Protein AF-A0AAP9T2P2-F1 (afdb_monomer_lite)

pLDDT: mean 81.18, std 17.59, range [43.62, 97.56]

Structure (mmCIF, N/CA/C/O backbone):
data_AF-A0AAP9T2P2-F1
#
_entry.id   AF-A0AAP9T2P2-F1
#
loop_
_atom_site.group_PDB
_atom_site.id
_atom_site.type_symbol
_atom_site.label_atom_id
_atom_site.label_alt_id
_atom_site.label_comp_id
_atom_site.label_asym_id
_atom_site.label_entity_id
_atom_site.label_seq_id
_atom_site.pdbx_PDB_ins_code
_atom_site.Cartn_x
_atom_site.Cartn_y
_atom_site.Cartn_z
_atom_site.occupancy
_atom_site.B_iso_or_equiv
_atom_site.auth_seq_id
_atom_site.auth_comp_id
_atom_site.auth_asym_id
_atom_site.auth_atom_id
_atom_site.pdbx_PDB_model_num
ATOM 1 N N . MET A 1 1 ? 31.074 21.096 -22.826 1.00 45.97 1 MET A N 1
ATOM 2 C CA . MET A 1 1 ? 30.235 21.776 -21.821 1.00 45.97 1 MET A CA 1
ATOM 3 C C . MET A 1 1 ? 29.038 20.879 -21.599 1.00 45.97 1 MET A C 1
ATOM 5 O O . MET A 1 1 ? 28.296 20.674 -22.546 1.00 45.97 1 MET A O 1
ATOM 9 N N . SER A 1 2 ? 28.940 20.243 -20.435 1.00 47.53 2 SER A N 1
ATOM 10 C CA . SER A 1 2 ? 27.837 19.329 -20.128 1.00 47.53 2 SER A CA 1
ATOM 11 C C . SER A 1 2 ? 26.806 20.105 -19.319 1.00 47.53 2 SER A C 1
ATOM 13 O O . SER A 1 2 ? 27.069 20.450 -18.169 1.00 47.53 2 SER A O 1
ATOM 15 N N . GLU A 1 3 ? 25.677 20.446 -19.939 1.00 54.12 3 GLU A N 1
ATOM 16 C CA . GLU A 1 3 ? 24.521 20.995 -19.234 1.00 54.12 3 GLU A CA 1
ATOM 17 C C . GLU A 1 3 ? 23.968 19.923 -18.294 1.00 54.12 3 GLU A C 1
ATOM 19 O O . GLU A 1 3 ? 23.451 18.892 -18.722 1.00 54.12 3 GLU A O 1
ATOM 24 N N . SER A 1 4 ? 24.111 20.160 -16.993 1.00 61.09 4 SER A N 1
ATOM 25 C CA . SER A 1 4 ? 23.422 19.394 -15.964 1.00 61.09 4 SER A CA 1
ATOM 26 C C . SER A 1 4 ? 21.972 19.870 -15.960 1.00 61.09 4 SER A C 1
ATOM 28 O O . SER A 1 4 ? 21.654 20.887 -15.348 1.00 61.09 4 SER A O 1
ATOM 30 N N . ALA A 1 5 ? 21.103 19.197 -16.714 1.00 65.44 5 ALA A N 1
ATOM 31 C CA . ALA A 1 5 ? 19.680 19.505 -16.709 1.00 65.44 5 ALA A CA 1
ATOM 32 C C . ALA A 1 5 ? 19.111 19.228 -15.309 1.00 65.44 5 ALA A C 1
ATOM 34 O O . ALA A 1 5 ? 19.154 18.098 -14.820 1.00 65.44 5 ALA A O 1
ATOM 35 N N . THR A 1 6 ? 18.589 20.262 -14.651 1.00 65.31 6 THR A N 1
ATOM 36 C CA . THR A 1 6 ? 17.841 20.110 -13.401 1.00 65.31 6 THR A CA 1
ATOM 37 C C . THR A 1 6 ? 16.541 19.374 -13.707 1.00 65.31 6 THR A C 1
ATOM 39 O O . THR A 1 6 ? 15.608 19.955 -14.259 1.00 65.31 6 THR A O 1
ATOM 42 N N . VAL A 1 7 ? 16.475 18.088 -13.367 1.00 73.75 7 VAL A N 1
ATOM 43 C CA . VAL A 1 7 ? 15.230 17.319 -13.445 1.00 73.75 7 VAL A CA 1
ATOM 44 C C . VAL A 1 7 ? 14.360 17.734 -12.264 1.00 73.75 7 VAL A C 1
ATOM 46 O O . VAL A 1 7 ? 14.653 17.402 -11.117 1.00 73.75 7 VAL A O 1
ATOM 49 N N . LEU A 1 8 ? 13.307 18.501 -12.540 1.00 76.94 8 LEU A N 1
ATOM 50 C CA . LEU A 1 8 ? 12.281 18.793 -11.546 1.00 76.94 8 LEU A CA 1
ATOM 51 C C . LEU A 1 8 ? 11.443 17.523 -11.318 1.00 76.94 8 LEU A C 1
ATOM 53 O O . LEU A 1 8 ? 11.029 16.899 -12.299 1.00 76.94 8 LEU A O 1
ATOM 57 N N . PRO A 1 9 ? 11.189 17.116 -10.062 1.00 67.38 9 PRO A N 1
ATOM 58 C CA . PRO A 1 9 ? 10.346 15.963 -9.785 1.00 67.38 9 PRO A CA 1
ATOM 59 C C . PRO A 1 9 ? 8.918 16.241 -10.264 1.00 67.38 9 PRO A C 1
ATOM 61 O O . PRO A 1 9 ? 8.307 17.241 -9.886 1.00 67.38 9 PRO A O 1
ATOM 64 N N . VAL A 1 10 ? 8.389 15.352 -11.103 1.00 77.44 10 VAL A N 1
ATOM 65 C CA . VAL A 1 10 ? 6.998 15.400 -11.564 1.00 77.44 10 VAL A CA 1
ATOM 66 C C . VAL A 1 10 ? 6.171 14.496 -10.656 1.00 77.44 10 VAL A C 1
ATOM 68 O O . VAL A 1 10 ? 6.463 13.308 -10.536 1.00 77.44 10 VAL A O 1
ATOM 71 N N . VAL A 1 11 ? 5.147 15.058 -10.012 1.00 77.19 11 VAL A N 1
ATOM 72 C CA . VAL A 1 11 ? 4.162 14.280 -9.249 1.00 77.19 11 VAL A CA 1
ATOM 73 C C . VAL A 1 11 ? 3.128 13.740 -10.231 1.00 77.19 11 VAL A C 1
ATOM 75 O O . VAL A 1 11 ? 2.518 14.511 -10.970 1.00 77.19 11 VAL A O 1
ATOM 78 N N . VAL A 1 12 ? 2.948 12.421 -10.249 1.00 76.69 12 VAL A N 1
ATOM 79 C CA . VAL A 1 12 ? 1.981 11.733 -11.110 1.00 76.69 12 VAL A CA 1
ATOM 80 C C . VAL A 1 12 ? 1.056 10.866 -10.268 1.00 76.69 12 VAL A C 1
ATOM 82 O O . VAL A 1 12 ? 1.494 10.220 -9.317 1.00 76.69 12 VAL A O 1
ATOM 85 N N . GLU A 1 13 ? -0.226 10.845 -10.622 1.00 82.81 13 GLU A N 1
ATOM 86 C CA . GLU A 1 13 ? -1.186 9.911 -10.040 1.00 82.81 13 GLU A CA 1
ATOM 87 C C . GLU A 1 13 ? -1.026 8.550 -10.717 1.00 82.81 13 GLU A C 1
ATOM 89 O O . GLU A 1 13 ? -1.157 8.430 -11.937 1.00 82.81 13 GLU A O 1
ATOM 94 N N . LEU A 1 14 ? -0.716 7.523 -9.927 1.00 83.19 14 LEU A N 1
ATOM 95 C CA . LEU A 1 14 ? -0.540 6.161 -10.420 1.00 83.19 14 LEU A CA 1
ATOM 96 C C . LEU A 1 14 ? -1.693 5.282 -9.930 1.00 83.19 14 LEU A C 1
ATOM 98 O O . LEU A 1 14 ? -2.022 5.322 -8.740 1.00 83.19 14 LEU A O 1
ATOM 102 N N . PRO A 1 15 ? -2.300 4.463 -10.810 1.00 89.94 15 PRO A N 1
ATOM 103 C CA . PRO A 1 15 ? -3.270 3.476 -10.370 1.00 89.94 15 PRO A CA 1
ATOM 104 C C . PRO A 1 15 ? -2.563 2.451 -9.486 1.00 89.94 15 PRO A C 1
ATOM 106 O O . PRO A 1 15 ? -1.506 1.941 -9.850 1.00 89.94 15 PRO A O 1
ATOM 109 N N . PHE A 1 16 ? -3.156 2.120 -8.345 1.00 93.44 16 PHE A N 1
ATOM 110 C CA . PHE A 1 16 ? -2.598 1.140 -7.423 1.00 93.44 16 PHE A CA 1
ATOM 111 C C . PHE A 1 16 ? -3.619 0.062 -7.072 1.00 93.44 16 PHE A C 1
ATOM 113 O O . PHE A 1 16 ? -4.831 0.243 -7.173 1.00 93.44 16 PHE A O 1
ATOM 120 N N . THR A 1 17 ? -3.101 -1.077 -6.633 1.00 95.50 17 THR A N 1
ATOM 121 C CA . THR A 1 17 ? -3.876 -2.181 -6.071 1.00 95.50 17 THR A CA 1
ATOM 122 C C . THR A 1 17 ? -3.495 -2.374 -4.614 1.00 95.50 17 THR A C 1
ATOM 124 O O . THR A 1 17 ? -2.364 -2.087 -4.215 1.00 95.50 17 THR A O 1
ATOM 127 N N . THR A 1 18 ? -4.443 -2.854 -3.813 1.00 95.38 18 THR A N 1
ATOM 128 C CA . THR A 1 18 ? -4.235 -3.113 -2.390 1.00 95.38 18 THR A CA 1
ATOM 129 C C . THR A 1 18 ? -4.562 -4.557 -2.036 1.00 95.38 18 THR A C 1
ATOM 131 O O . THR A 1 18 ? -5.472 -5.167 -2.597 1.00 95.38 18 THR A O 1
ATOM 134 N N . ASN A 1 19 ? -3.806 -5.119 -1.097 1.00 96.81 19 ASN A N 1
ATOM 135 C CA . ASN A 1 19 ? -4.061 -6.435 -0.524 1.00 96.81 19 ASN A CA 1
ATOM 136 C C . ASN A 1 19 ? -3.794 -6.392 0.982 1.00 96.81 19 ASN A C 1
ATOM 138 O O . ASN A 1 19 ? -2.674 -6.105 1.401 1.00 96.81 19 ASN A O 1
ATOM 142 N N . TYR A 1 20 ? -4.827 -6.653 1.778 1.00 96.44 20 TYR A N 1
ATOM 143 C CA . TYR A 1 20 ? -4.745 -6.661 3.231 1.00 96.44 20 TYR A CA 1
ATOM 144 C C . TYR A 1 20 ? -4.650 -8.091 3.758 1.00 96.44 20 TYR A C 1
ATOM 146 O O . TYR A 1 20 ? -5.527 -8.917 3.501 1.00 96.44 20 TYR A O 1
ATOM 154 N N . ASP A 1 21 ? -3.608 -8.361 4.536 1.00 96.25 21 ASP A N 1
ATOM 155 C CA . ASP A 1 21 ? -3.460 -9.610 5.267 1.00 96.25 21 ASP A CA 1
ATOM 156 C C . ASP A 1 21 ? -4.062 -9.456 6.667 1.00 96.25 21 ASP A C 1
ATOM 158 O O . ASP A 1 21 ? -3.487 -8.812 7.542 1.00 96.25 21 ASP A O 1
ATOM 162 N N . SER A 1 22 ? -5.215 -10.081 6.897 1.00 95.06 22 SER A N 1
ATOM 163 C CA . SER A 1 22 ? -5.907 -10.023 8.186 1.00 95.06 22 SER A CA 1
ATOM 164 C C . SER A 1 22 ? -5.200 -10.777 9.313 1.00 95.06 22 SER A C 1
ATOM 166 O O . SER A 1 22 ? -5.492 -10.521 10.477 1.00 95.06 22 SER A O 1
ATOM 168 N N . ALA A 1 23 ? -4.312 -11.728 9.002 1.00 96.56 23 ALA A N 1
ATOM 169 C CA . ALA A 1 23 ? -3.594 -12.485 10.025 1.00 96.56 23 ALA A CA 1
ATOM 170 C C . ALA A 1 23 ? -2.453 -11.662 10.634 1.00 96.56 23 ALA A C 1
ATOM 172 O O . ALA A 1 23 ? -2.189 -11.760 11.831 1.00 96.56 23 ALA A O 1
ATOM 173 N N . THR A 1 24 ? -1.787 -10.847 9.815 1.00 95.00 24 THR A N 1
ATOM 174 C CA . THR A 1 24 ? -0.653 -10.014 10.243 1.00 95.00 24 THR A CA 1
ATOM 175 C C . THR A 1 24 ? -1.026 -8.543 10.429 1.00 95.00 24 THR A C 1
ATOM 177 O O . THR A 1 24 ? -0.315 -7.808 11.110 1.00 95.00 24 THR A O 1
ATOM 180 N N . GLY A 1 25 ? -2.137 -8.102 9.839 1.00 95.25 25 GLY A N 1
ATOM 181 C CA . GLY A 1 25 ? -2.588 -6.714 9.822 1.00 95.25 25 GLY A CA 1
ATOM 182 C C . GLY A 1 25 ? -1.854 -5.823 8.816 1.00 95.25 25 GLY A C 1
ATOM 183 O O . GLY A 1 25 ? -2.005 -4.604 8.872 1.00 95.25 25 GLY A O 1
ATOM 184 N N . TRP A 1 26 ? -1.052 -6.397 7.918 1.00 97.00 26 TRP A N 1
ATOM 185 C CA . TRP A 1 26 ? -0.275 -5.641 6.936 1.00 97.00 26 TRP A CA 1
ATOM 186 C C . TRP A 1 26 ? -1.095 -5.327 5.687 1.00 97.00 26 TRP A C 1
ATOM 188 O O . TRP A 1 26 ? -1.822 -6.178 5.171 1.00 97.00 26 TRP A O 1
ATOM 198 N N . LEU A 1 27 ? -0.916 -4.121 5.147 1.00 97.31 27 LEU A N 1
ATOM 199 C CA . LEU A 1 27 ? -1.461 -3.735 3.846 1.00 97.31 27 LEU A CA 1
ATOM 200 C C . LEU A 1 27 ? -0.337 -3.661 2.816 1.00 97.31 27 LEU A C 1
ATOM 202 O O . LEU A 1 27 ? 0.640 -2.938 2.998 1.00 97.31 27 LEU A O 1
ATOM 206 N N . LYS A 1 28 ? -0.503 -4.367 1.704 1.00 96.38 28 LYS A N 1
ATOM 207 C CA . LYS A 1 28 ? 0.385 -4.285 0.545 1.00 96.38 28 LYS A CA 1
ATOM 208 C C . LYS A 1 28 ? -0.242 -3.379 -0.493 1.00 96.38 28 LYS A C 1
ATOM 210 O O . LYS A 1 28 ? -1.386 -3.603 -0.882 1.00 96.38 28 LYS A O 1
ATOM 215 N N . VAL A 1 29 ? 0.508 -2.390 -0.951 1.00 95.31 29 VAL A N 1
ATOM 216 C CA . VAL A 1 29 ? 0.130 -1.483 -2.033 1.00 95.31 29 VAL A CA 1
ATOM 217 C C . VAL A 1 29 ? 1.075 -1.733 -3.199 1.00 95.31 29 VAL A C 1
ATOM 219 O O . VAL A 1 29 ? 2.289 -1.707 -3.015 1.00 95.31 29 VAL A O 1
ATOM 222 N N . ARG A 1 30 ? 0.536 -1.979 -4.392 1.00 95.56 30 ARG A N 1
ATOM 223 C CA . ARG A 1 30 ? 1.331 -2.167 -5.613 1.00 95.56 30 ARG A CA 1
ATOM 224 C C . ARG A 1 30 ? 0.892 -1.214 -6.697 1.00 95.56 30 ARG A C 1
ATOM 226 O O . ARG A 1 30 ? -0.310 -1.074 -6.919 1.00 95.56 30 ARG A O 1
ATOM 233 N N . ALA A 1 31 ? 1.847 -0.627 -7.397 1.00 93.19 31 ALA A N 1
ATOM 234 C CA . ALA A 1 31 ? 1.569 0.230 -8.539 1.00 93.19 31 ALA A CA 1
ATOM 235 C C . ALA A 1 31 ? 2.704 0.169 -9.570 1.00 93.19 31 ALA A C 1
ATOM 237 O O . ALA A 1 31 ? 3.845 -0.138 -9.208 1.00 93.19 31 ALA A O 1
ATOM 238 N N . PRO A 1 32 ? 2.405 0.461 -10.847 1.00 92.00 32 PRO A N 1
ATOM 239 C CA . PRO A 1 32 ? 3.401 0.468 -11.904 1.00 92.00 32 PRO A CA 1
ATOM 240 C C . PRO A 1 32 ? 4.423 1.573 -11.657 1.00 92.00 32 PRO A C 1
ATOM 242 O O . PRO A 1 32 ? 4.069 2.720 -11.398 1.00 92.00 32 PRO A O 1
ATOM 245 N N . MET A 1 33 ? 5.700 1.226 -11.761 1.00 89.06 33 MET A N 1
ATOM 246 C CA . MET A 1 33 ? 6.818 2.161 -11.661 1.00 89.06 33 MET A CA 1
ATOM 247 C C . MET A 1 33 ? 7.401 2.465 -13.040 1.00 89.06 33 MET A C 1
ATOM 249 O O . MET A 1 33 ? 7.663 3.619 -13.370 1.00 89.06 33 MET A O 1
ATOM 253 N N . ALA A 1 34 ? 7.629 1.425 -13.839 1.00 88.69 34 ALA A N 1
ATOM 254 C CA . ALA A 1 34 ? 8.260 1.542 -15.144 1.00 88.69 34 ALA A CA 1
ATOM 255 C C . ALA A 1 34 ? 7.844 0.390 -16.061 1.00 88.69 34 ALA A C 1
ATOM 257 O O . ALA A 1 34 ? 7.274 -0.610 -15.624 1.00 88.69 34 ALA A O 1
ATOM 258 N N . SER A 1 35 ? 8.182 0.511 -17.341 1.00 89.25 35 SER A N 1
ATOM 259 C CA . SER A 1 35 ? 8.202 -0.625 -18.250 1.00 89.25 35 SER A CA 1
ATOM 260 C C . SER A 1 35 ? 9.551 -0.693 -18.950 1.00 89.25 35 SER A C 1
ATOM 262 O O . SER A 1 35 ? 10.049 0.323 -19.436 1.00 89.25 35 SER A O 1
ATOM 264 N N . THR A 1 36 ? 10.127 -1.891 -18.994 1.00 91.56 36 THR A N 1
ATOM 26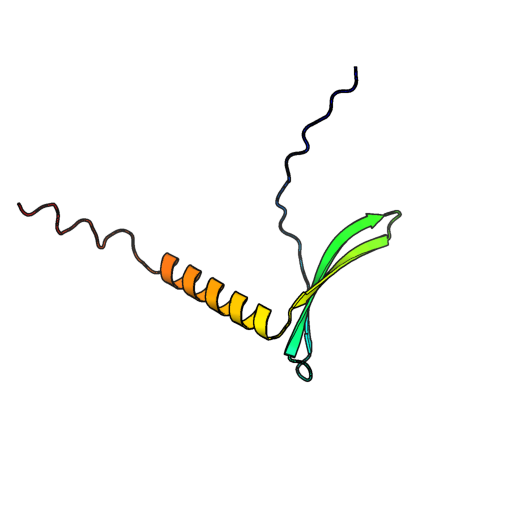5 C CA . THR A 1 36 ? 11.407 -2.173 -19.647 1.00 91.56 36 THR A CA 1
ATOM 266 C C . THR A 1 36 ? 11.211 -3.372 -20.561 1.00 91.56 36 THR A C 1
ATOM 268 O O . THR A 1 36 ? 10.742 -4.413 -20.108 1.00 91.56 36 THR A O 1
ATOM 271 N N . ASP A 1 37 ? 11.524 -3.223 -21.849 1.00 92.25 37 ASP A N 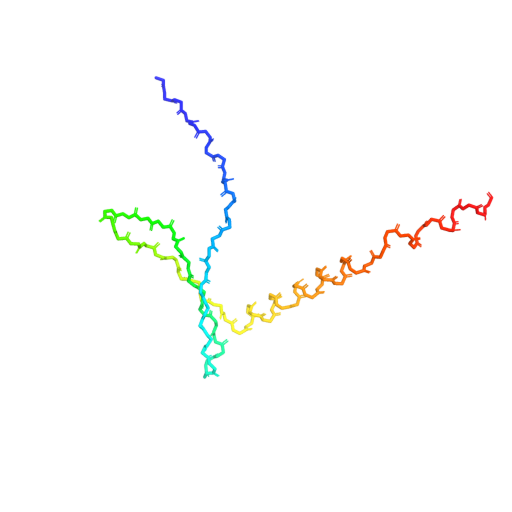1
ATOM 272 C CA . ASP A 1 37 ? 11.416 -4.288 -22.861 1.00 92.25 37 ASP A CA 1
ATOM 273 C C . ASP A 1 37 ? 10.038 -4.984 -22.910 1.00 92.25 37 ASP A C 1
ATOM 275 O O . ASP A 1 37 ? 9.926 -6.187 -23.141 1.00 92.25 37 ASP A O 1
ATOM 279 N N . GLY A 1 38 ? 8.963 -4.223 -22.673 1.00 91.44 38 GLY A N 1
ATOM 280 C CA . GLY A 1 38 ? 7.587 -4.735 -22.661 1.00 91.44 38 GLY A CA 1
ATOM 281 C C . GLY A 1 38 ? 7.180 -5.457 -21.372 1.00 91.44 38 GLY A C 1
ATOM 282 O O . GLY A 1 38 ? 6.042 -5.912 -21.267 1.00 91.44 38 GLY A O 1
ATOM 283 N N . LEU A 1 39 ? 8.067 -5.534 -20.377 1.00 92.12 39 LEU A N 1
ATOM 284 C CA . LEU A 1 39 ? 7.755 -6.019 -19.036 1.00 92.12 39 LEU A CA 1
ATOM 285 C C . LEU A 1 39 ? 7.374 -4.844 -18.139 1.00 92.12 39 LEU A C 1
ATOM 287 O O . LEU A 1 39 ? 8.043 -3.809 -18.139 1.00 92.12 39 LEU A O 1
ATOM 291 N N . GLN A 1 40 ? 6.293 -4.995 -17.378 1.00 89.31 40 GLN A N 1
ATOM 292 C CA . GLN A 1 40 ? 5.891 -4.019 -16.371 1.00 89.31 40 GLN A CA 1
ATOM 293 C C . GLN A 1 40 ? 6.666 -4.269 -15.075 1.00 89.31 40 GLN A C 1
ATOM 295 O O . GLN A 1 40 ? 6.740 -5.398 -14.589 1.00 89.31 40 GLN A O 1
ATOM 300 N N . ILE A 1 41 ? 7.253 -3.206 -14.535 1.00 91.88 41 ILE A N 1
ATOM 301 C CA . ILE A 1 41 ? 7.949 -3.194 -13.254 1.00 91.88 41 ILE A CA 1
ATOM 302 C C . ILE A 1 41 ? 7.071 -2.419 -12.283 1.00 91.88 41 ILE A C 1
ATOM 304 O O . ILE A 1 41 ? 6.830 -1.226 -12.480 1.00 91.88 41 ILE A O 1
ATOM 308 N N . ASP A 1 42 ? 6.628 -3.093 -11.229 1.00 93.00 42 ASP A N 1
ATOM 309 C CA . ASP A 1 42 ? 5.818 -2.500 -10.170 1.00 93.00 42 ASP A CA 1
ATOM 310 C C . ASP A 1 42 ? 6.680 -2.184 -8.944 1.00 93.00 42 ASP A C 1
ATOM 312 O O . ASP A 1 42 ? 7.634 -2.903 -8.636 1.00 93.00 42 ASP A O 1
ATOM 316 N N . TYR A 1 43 ? 6.314 -1.138 -8.205 1.00 91.75 43 TYR A N 1
ATOM 317 C CA . TYR A 1 43 ? 6.761 -0.972 -6.826 1.00 91.75 43 TYR A CA 1
ATOM 318 C C . TYR A 1 43 ? 5.767 -1.650 -5.875 1.00 91.75 43 TYR A C 1
ATOM 320 O O . TYR A 1 43 ? 4.558 -1.639 -6.112 1.00 91.75 43 TYR A O 1
ATOM 328 N N . GLU A 1 44 ? 6.271 -2.220 -4.778 1.00 94.81 44 GLU A N 1
ATOM 329 C CA . GLU A 1 44 ? 5.457 -2.741 -3.676 1.00 94.81 44 GLU A CA 1
ATOM 330 C C . GLU A 1 44 ? 5.803 -1.988 -2.389 1.00 94.81 44 GLU A C 1
ATOM 332 O O . GLU A 1 44 ? 6.954 -1.966 -1.953 1.00 94.81 44 GLU A O 1
ATOM 337 N N . LEU A 1 45 ? 4.792 -1.385 -1.771 1.00 94.25 45 LEU A N 1
ATOM 338 C CA . LEU A 1 45 ? 4.874 -0.764 -0.458 1.00 94.25 45 LEU A CA 1
ATOM 339 C C . LEU A 1 45 ? 4.126 -1.637 0.549 1.00 94.25 45 LEU A C 1
ATOM 341 O O . LEU A 1 45 ? 2.94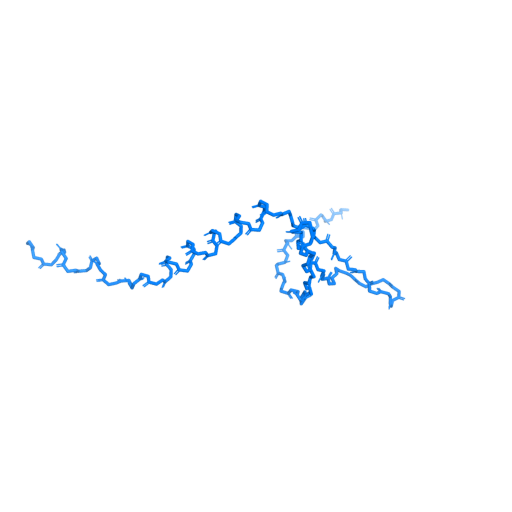2 -1.924 0.381 1.00 94.25 45 LEU A O 1
ATOM 345 N N . ASN A 1 46 ? 4.820 -2.044 1.606 1.00 95.94 46 ASN A N 1
ATOM 346 C CA . ASN A 1 46 ? 4.252 -2.822 2.700 1.00 95.94 46 ASN A CA 1
ATOM 347 C C . ASN A 1 46 ? 4.041 -1.893 3.901 1.00 95.94 46 ASN A C 1
ATOM 349 O O . ASN A 1 46 ? 5.004 -1.373 4.461 1.00 95.94 46 ASN A O 1
ATOM 353 N N . LEU A 1 47 ? 2.784 -1.671 4.277 1.00 96.31 47 LEU A N 1
ATOM 354 C CA . LEU A 1 47 ? 2.399 -0.830 5.404 1.00 96.31 47 LEU A CA 1
ATOM 355 C C . LEU A 1 47 ? 2.117 -1.705 6.623 1.00 96.31 47 LEU A C 1
ATOM 357 O O . LEU A 1 47 ? 1.267 -2.600 6.572 1.00 96.31 47 LEU A O 1
ATOM 361 N N . SER A 1 48 ? 2.832 -1.425 7.713 1.00 97.56 48 SER A N 1
ATOM 362 C CA . SER A 1 48 ? 2.598 -2.076 8.998 1.00 97.56 48 SER A CA 1
ATOM 363 C C . SER A 1 48 ? 1.270 -1.614 9.614 1.00 97.56 48 SER A C 1
ATOM 365 O O . SER A 1 48 ? 0.757 -0.546 9.253 1.00 97.56 48 SER A O 1
ATOM 367 N N . PRO A 1 49 ? 0.725 -2.368 10.584 1.00 96.75 49 PRO A N 1
ATOM 368 C CA . PRO A 1 49 ? -0.447 -1.937 11.337 1.00 96.75 49 PRO A CA 1
ATOM 369 C C . PRO A 1 49 ? -0.299 -0.536 11.948 1.00 96.75 49 PRO A C 1
ATOM 371 O O . PRO A 1 49 ? -1.243 0.251 11.888 1.00 96.75 49 PRO A O 1
ATOM 374 N N . GLU A 1 50 ? 0.873 -0.179 12.493 1.00 96.75 50 GLU A N 1
ATOM 375 C CA . GLU A 1 50 ? 1.073 1.162 13.059 1.00 96.75 50 GLU A CA 1
ATOM 376 C C . GLU A 1 50 ? 1.026 2.248 11.980 1.00 96.75 50 GLU A C 1
ATOM 378 O O . GLU A 1 50 ? 0.354 3.262 12.162 1.00 96.75 50 GLU A O 1
ATOM 383 N N . ALA A 1 51 ? 1.676 2.020 10.833 1.00 95.44 51 ALA A N 1
ATOM 384 C CA . ALA A 1 51 ? 1.668 2.967 9.720 1.00 95.44 51 ALA A CA 1
ATOM 385 C C . ALA A 1 51 ? 0.247 3.209 9.180 1.00 95.44 51 ALA A C 1
ATOM 387 O O . ALA A 1 51 ? -0.103 4.340 8.842 1.00 95.44 51 ALA A O 1
ATOM 388 N N . LEU A 1 52 ? -0.590 2.166 9.141 1.00 94.12 52 LEU A N 1
ATOM 389 C CA . LEU A 1 52 ? -1.995 2.275 8.742 1.00 94.12 52 LEU A CA 1
ATOM 390 C C . LEU A 1 52 ? -2.813 3.126 9.713 1.00 94.12 52 LEU A C 1
ATOM 392 O O . LEU A 1 52 ? -3.629 3.937 9.275 1.00 94.12 52 LEU A O 1
ATOM 396 N N . LEU A 1 53 ? -2.586 2.973 11.019 1.00 94.69 53 LEU A N 1
ATOM 397 C CA . LEU A 1 53 ? -3.256 3.787 12.034 1.00 94.69 53 LEU A CA 1
ATOM 398 C C . LEU A 1 53 ? -2.850 5.258 11.933 1.00 94.69 53 LEU A C 1
ATOM 400 O O . LEU A 1 53 ? -3.717 6.130 11.993 1.00 94.69 53 LEU A O 1
ATOM 404 N N . THR A 1 54 ? -1.559 5.538 11.738 1.00 95.69 54 THR A N 1
ATOM 405 C CA . THR A 1 54 ? -1.078 6.906 11.510 1.00 95.69 54 THR A CA 1
ATOM 406 C C . THR A 1 54 ? -1.722 7.508 10.266 1.00 95.69 54 THR A C 1
ATOM 408 O O . THR A 1 54 ? -2.259 8.608 10.336 1.00 95.69 54 THR A O 1
ATOM 411 N N . LEU A 1 55 ? -1.753 6.774 9.150 1.00 92.00 55 LEU A N 1
ATOM 412 C CA . LEU A 1 55 ? -2.371 7.260 7.918 1.00 92.00 55 LEU A CA 1
ATOM 413 C C . LEU A 1 55 ? -3.864 7.568 8.109 1.00 92.00 55 LEU A C 1
ATOM 415 O O . LEU A 1 55 ? -4.335 8.617 7.679 1.00 92.00 55 LEU A O 1
ATOM 419 N N . ALA A 1 56 ? -4.601 6.687 8.789 1.00 92.06 56 ALA A N 1
ATOM 420 C CA . ALA A 1 56 ? -6.018 6.896 9.074 1.00 92.06 56 ALA A CA 1
ATOM 421 C C . ALA A 1 56 ? -6.266 8.136 9.952 1.00 92.06 56 ALA A C 1
ATOM 423 O O . ALA A 1 56 ? -7.245 8.853 9.746 1.00 92.06 56 ALA A O 1
ATOM 424 N N . TYR A 1 57 ? -5.383 8.399 10.919 1.00 93.88 57 TYR A N 1
ATOM 425 C CA . TYR A 1 57 ? -5.452 9.599 11.749 1.00 93.88 57 TYR A CA 1
ATOM 426 C C . TYR A 1 57 ? -5.243 10.872 10.921 1.00 93.88 57 TYR A C 1
ATOM 428 O O . TYR A 1 57 ? -6.072 11.776 10.987 1.00 93.88 57 TYR A O 1
ATOM 436 N N . GLU A 1 58 ? -4.192 10.918 10.101 1.00 93.06 58 GLU A N 1
ATOM 437 C CA . GLU A 1 58 ? -3.882 12.088 9.268 1.00 93.06 58 GLU A CA 1
ATOM 438 C C . GLU A 1 58 ? -5.000 12.389 8.262 1.00 93.06 58 GLU A C 1
ATOM 440 O O . GLU A 1 58 ? -5.411 13.539 8.118 1.00 93.06 58 GLU A O 1
ATOM 445 N N . VAL A 1 59 ? -5.563 11.359 7.616 1.00 90.50 59 VAL A N 1
ATOM 446 C CA . VAL A 1 59 ? -6.712 11.527 6.708 1.00 90.50 59 VAL A CA 1
ATOM 447 C C . VAL A 1 59 ? -7.898 12.145 7.445 1.00 90.50 59 VAL A C 1
ATOM 449 O O . VAL A 1 59 ? -8.496 13.101 6.955 1.00 90.50 59 VAL A O 1
ATOM 452 N N . ARG A 1 60 ? -8.198 11.667 8.656 1.00 91.81 60 ARG A N 1
ATOM 453 C CA . ARG A 1 60 ? -9.295 12.204 9.466 1.00 91.81 60 ARG A CA 1
ATOM 454 C C . ARG A 1 60 ? -9.067 13.662 9.871 1.00 91.81 60 ARG A C 1
ATOM 456 O O . ARG A 1 60 ? -10.017 14.443 9.895 1.00 91.81 60 ARG A O 1
ATOM 463 N N . GLU A 1 61 ? -7.843 14.038 10.232 1.00 91.31 61 GLU A N 1
ATOM 464 C CA . GLU A 1 61 ? -7.521 15.430 10.569 1.00 91.31 61 GLU A CA 1
ATOM 465 C C . GLU A 1 61 ? -7.624 16.344 9.339 1.00 91.31 61 GLU A C 1
ATOM 467 O O . GLU A 1 61 ? -8.170 17.448 9.435 1.00 91.31 61 GLU A O 1
ATOM 472 N N . LEU A 1 62 ? -7.206 15.863 8.162 1.00 86.50 62 LEU A N 1
ATOM 473 C CA . LEU A 1 62 ? -7.404 16.575 6.901 1.00 86.50 62 LEU A CA 1
ATOM 474 C C . LEU A 1 62 ? -8.891 16.763 6.588 1.00 86.50 62 LEU A C 1
ATOM 476 O O . LEU A 1 62 ? -9.295 17.881 6.272 1.00 86.50 62 LEU A O 1
ATOM 480 N N . GLU A 1 63 ? -9.722 15.729 6.712 1.0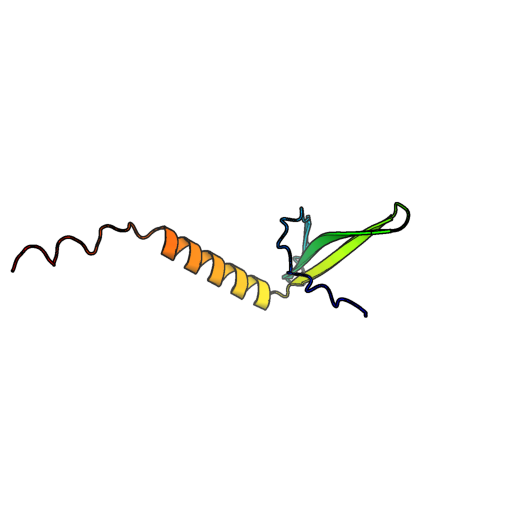0 86.88 63 GLU A N 1
ATOM 481 C CA . GLU A 1 63 ? -11.172 15.827 6.478 1.00 86.88 63 GLU A CA 1
ATOM 482 C C . GLU A 1 63 ? -11.825 16.870 7.393 1.00 86.88 63 GLU A C 1
ATOM 484 O O . GLU A 1 63 ? -12.505 17.774 6.907 1.00 86.88 63 GLU A O 1
ATOM 489 N N . LYS A 1 64 ? -11.528 16.832 8.699 1.00 85.12 64 LYS A N 1
ATOM 490 C CA . LYS A 1 64 ? -12.026 17.831 9.660 1.00 85.12 64 LYS A CA 1
ATOM 491 C C . LYS A 1 64 ? -11.636 19.255 9.278 1.00 85.12 64 LYS A C 1
ATOM 493 O O . LYS A 1 64 ? -12.441 20.170 9.428 1.00 85.12 64 LYS A O 1
ATOM 498 N N . SER A 1 65 ? -10.409 19.459 8.795 1.00 77.69 65 SER A N 1
ATOM 499 C CA . SER A 1 65 ? -9.947 20.792 8.397 1.00 77.69 65 SER A CA 1
ATOM 500 C C . SER A 1 65 ? -10.724 21.348 7.194 1.00 77.69 65 SER A C 1
ATOM 502 O O . SER A 1 65 ? -11.014 22.546 7.155 1.00 77.69 65 SER A O 1
ATOM 504 N N . HIS A 1 66 ? -11.140 20.478 6.265 1.00 68.44 66 HIS A N 1
ATOM 505 C CA . HIS A 1 66 ? -11.946 20.834 5.093 1.00 68.44 66 HIS A CA 1
ATOM 506 C C . HIS A 1 66 ? -13.446 20.994 5.401 1.00 68.44 66 HIS A C 1
ATOM 508 O O . HIS A 1 66 ? -14.152 21.649 4.636 1.00 68.44 66 HIS A O 1
ATOM 514 N N . GLU A 1 67 ? -13.940 20.454 6.519 1.00 66.19 67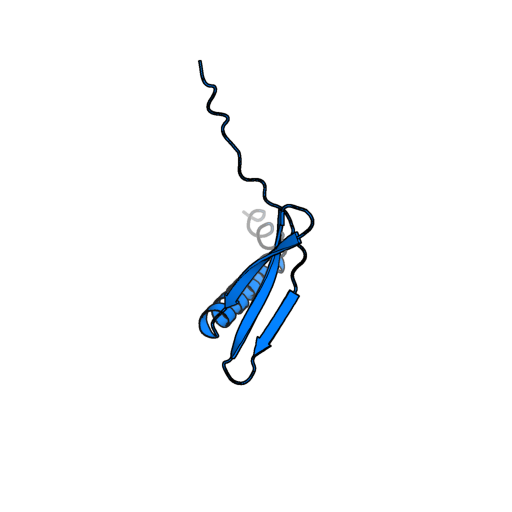 GLU A N 1
ATOM 515 C CA . GLU A 1 67 ? -15.328 20.637 6.970 1.00 66.19 67 GLU A CA 1
ATOM 516 C C . GLU A 1 67 ? -15.588 22.000 7.641 1.00 66.19 67 GLU A C 1
ATOM 518 O O . GLU A 1 67 ? -16.746 22.386 7.813 1.00 66.19 67 GLU A O 1
ATOM 523 N N . THR A 1 68 ? -14.553 22.774 7.989 1.00 55.47 68 THR A N 1
ATOM 524 C CA . THR A 1 68 ? -14.716 24.119 8.572 1.00 55.47 68 THR A CA 1
ATOM 525 C C . THR A 1 68 ? -15.071 25.166 7.499 1.00 55.47 68 THR A C 1
ATOM 527 O O . THR A 1 68 ? -14.230 25.480 6.655 1.00 55.47 68 THR A O 1
ATOM 530 N N . PRO A 1 69 ? -16.269 25.791 7.513 1.00 52.19 69 PRO A N 1
ATOM 531 C CA . PRO A 1 69 ? -16.608 26.833 6.545 1.00 52.19 69 PRO A CA 1
ATOM 532 C C . PRO A 1 69 ? -15.775 28.109 6.788 1.00 52.19 69 PRO A C 1
ATOM 534 O O . PRO A 1 69 ? -15.625 28.519 7.943 1.00 52.19 69 PRO A O 1
ATOM 537 N N . PRO A 1 70 ? -15.325 28.832 5.741 1.00 52.59 70 PRO A N 1
ATOM 538 C CA . PRO A 1 70 ? -14.521 30.059 5.865 1.00 52.59 70 PRO A CA 1
ATOM 539 C C . PRO A 1 70 ? -15.274 31.293 6.414 1.00 52.59 70 PRO A C 1
ATOM 541 O O . PRO A 1 70 ? -14.866 32.430 6.192 1.00 52.59 70 PRO A O 1
ATOM 544 N N . SER A 1 71 ? -16.384 31.127 7.135 1.00 52.12 71 SER A N 1
ATOM 545 C CA . SER A 1 71 ? -17.265 32.232 7.548 1.00 52.12 71 SER A CA 1
ATOM 546 C C . SER A 1 71 ? -17.407 32.435 9.059 1.00 52.12 71 SER A C 1
ATOM 548 O O . SER A 1 71 ? -18.053 33.400 9.470 1.00 52.12 71 SER A O 1
ATOM 550 N N . ALA A 1 72 ? -16.750 31.633 9.902 1.00 50.62 72 ALA A N 1
ATOM 551 C CA . ALA A 1 72 ? -16.829 31.799 11.359 1.00 50.62 72 ALA A CA 1
ATOM 552 C C . ALA A 1 72 ? -16.010 32.986 11.920 1.00 50.62 72 ALA A C 1
ATOM 554 O O . ALA A 1 72 ? -16.065 33.234 13.116 1.00 50.62 72 ALA A O 1
ATOM 555 N N . HIS A 1 73 ? -15.249 33.724 11.100 1.00 48.59 73 HIS A N 1
ATOM 556 C CA . HIS A 1 73 ? -14.382 34.824 11.571 1.00 48.59 73 HIS A CA 1
ATOM 557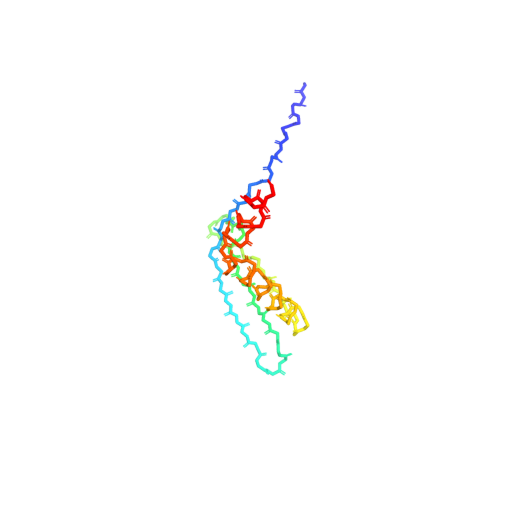 C C . HIS A 1 73 ? -14.816 36.233 11.136 1.00 48.59 73 HIS A C 1
ATOM 559 O O . HIS A 1 73 ? -14.155 37.207 11.483 1.00 48.59 73 HIS A O 1
ATOM 565 N N . ARG A 1 74 ? -15.920 36.393 10.388 1.00 49.69 74 ARG A N 1
ATOM 566 C CA . ARG A 1 74 ? -16.294 37.715 9.837 1.00 49.69 74 ARG A CA 1
ATOM 567 C C . ARG A 1 74 ? -17.294 38.518 10.677 1.00 49.69 74 ARG A C 1
ATOM 569 O O . ARG A 1 74 ? -17.520 39.679 10.357 1.00 49.69 74 ARG A O 1
ATOM 576 N N . LYS A 1 75 ? -17.904 37.946 11.723 1.00 50.25 75 LYS A N 1
ATOM 577 C CA . LYS A 1 75 ? -18.950 38.649 12.496 1.00 50.25 75 LYS A CA 1
ATOM 578 C C . LYS A 1 75 ? -18.468 39.372 13.756 1.00 50.25 75 LYS A C 1
ATOM 580 O O . LYS A 1 75 ? -19.155 40.296 14.173 1.00 50.25 75 LYS A O 1
ATOM 585 N N . ASP A 1 76 ? -17.279 39.068 14.271 1.00 53.19 76 ASP A N 1
ATOM 586 C CA . ASP A 1 76 ? -16.776 39.722 15.492 1.00 53.19 76 ASP A CA 1
ATOM 587 C C . ASP A 1 76 ? -15.938 40.989 15.232 1.00 53.19 76 ASP A C 1
ATOM 589 O O . ASP A 1 76 ? -15.613 41.711 16.167 1.00 53.19 76 ASP A O 1
ATOM 593 N N . GLN A 1 77 ? -15.627 41.320 13.970 1.00 50.78 77 GLN A N 1
ATOM 594 C CA . GLN A 1 77 ? -14.851 42.523 13.610 1.00 50.78 77 GLN A CA 1
ATOM 595 C C . GLN A 1 77 ? -15.686 43.708 13.086 1.00 50.78 77 GLN A C 1
ATOM 597 O O . GLN A 1 77 ? -15.114 44.736 12.741 1.00 50.78 77 GLN A O 1
ATOM 602 N N . GLN A 1 78 ? -17.019 43.599 13.009 1.00 51.09 78 GLN A N 1
ATOM 603 C CA . GLN A 1 78 ? -17.888 44.686 12.514 1.00 51.09 78 GLN A CA 1
ATOM 604 C C . GLN A 1 78 ? -18.737 45.377 13.592 1.00 51.09 78 GLN A C 1
ATOM 606 O O . GLN A 1 78 ? -19.545 46.239 13.257 1.00 51.09 78 GLN A O 1
ATOM 611 N N . MET A 1 79 ? -18.554 45.042 14.872 1.00 49.12 79 MET A N 1
ATOM 612 C CA . MET A 1 79 ? -19.186 45.766 15.980 1.00 49.12 79 MET A CA 1
ATOM 613 C C . MET A 1 79 ? -18.146 46.244 16.995 1.00 49.12 79 MET A C 1
ATOM 615 O O . MET A 1 79 ? -18.125 45.763 18.124 1.00 49.12 79 MET A O 1
ATOM 619 N N . GLN A 1 80 ? -17.294 47.186 16.584 1.00 43.62 80 GLN A N 1
ATOM 620 C CA . GLN A 1 80 ? -16.675 48.178 17.471 1.00 43.62 80 GLN A CA 1
ATOM 621 C C . GLN A 1 80 ? -16.588 49.522 16.755 1.00 43.62 80 GLN A C 1
ATOM 623 O O . GLN A 1 80 ? -16.243 49.517 15.552 1.00 43.62 80 GLN A O 1
#

Secondary structure (DSSP, 8-state):
-------PPPP-----EEEEETTTTEEEEEEEEEEETTEEEEEEEEE-HHHHHHHHHHHHHHHHHHHS-TTTTSSTTS--

Sequence (80 aa):
MSESATVLPVVVELPFTTNYDSATGWLKVRAPMASTDGLQIDYELNLSPEALLTLAYEVRELEKSHETPPSAHRKDQQMQ

Foldseek 3Di:
DDPPDPDDDDDDDWDWDWDADPVQRKIKIKTFDDDDPNDTDIDIDIAHNVNVVVVVVVVVVVVVVVPDDPPPPPPPPPPD

Organism: NCBI:txid664683

Radius of gyration: 21.95 Å; chains: 1; bounding box: 49×61×40 Å